Protein AF-A0A832HH37-F1 (afdb_monomer)

Radius of gyration: 13.81 Å; Cα contacts (8 Å, |Δi|>4): 148; chains: 1; bounding box: 28×26×47 Å

Foldseek 3Di:
DVVVLQVLQQVLLQLLQVVCCVQPVGGDDPCSQQQLLVQLVCCCVVVQWQHHHRGTRHPVSSVVSVVSCVVNVFGWDQDPVNPGTDGHHCPPPDPVSVVNSVVRRVVVVVVVD

Nearest PDB structures (foldseek):
  4qe9-assembly1_A  TM=4.383E-01  e=6.364E+00  Methanothermobacter thermautotrophicus str. Delta H
  2m4e-assembly1_A  TM=3.301E-01  e=8.736E+00  Vibrio vulnificus CMCP6

Mean predicted aligned error: 3.68 Å

Structure (mmCIF, N/CA/C/O backbone):
data_AF-A0A832HH37-F1
#
_entry.id   AF-A0A832HH37-F1
#
loop_
_atom_site.group_PDB
_atom_site.id
_atom_site.type_symbol
_atom_site.label_atom_id
_atom_site.label_alt_id
_atom_site.label_comp_id
_atom_site.label_asym_id
_atom_site.label_entity_id
_atom_site.label_seq_id
_atom_site.pdbx_PDB_ins_code
_atom_site.Cartn_x
_atom_site.Cartn_y
_atom_site.Cartn_z
_atom_site.occupancy
_atom_site.B_iso_or_equiv
_atom_site.auth_seq_id
_atom_site.auth_comp_id
_atom_site.auth_asym_id
_atom_site.auth_atom_id
_atom_site.pdbx_PDB_model_num
ATOM 1 N N . MET A 1 1 ? -2.047 -5.991 -25.587 1.00 61.94 1 MET A N 1
ATOM 2 C CA . MET A 1 1 ? -1.826 -6.874 -24.420 1.00 61.94 1 MET A CA 1
ATOM 3 C C . MET A 1 1 ? -0.667 -6.397 -23.553 1.00 61.94 1 MET A C 1
ATOM 5 O O . MET A 1 1 ? -0.890 -6.215 -22.367 1.00 61.94 1 MET A O 1
ATOM 9 N N . GLU A 1 2 ? 0.535 -6.156 -24.090 1.00 69.88 2 GLU A N 1
ATOM 10 C CA . GLU A 1 2 ? 1.650 -5.585 -23.300 1.00 69.88 2 GLU A CA 1
ATOM 11 C C . GLU A 1 2 ? 1.387 -4.122 -22.893 1.00 69.88 2 GLU A C 1
ATOM 13 O O . GLU A 1 2 ? 1.543 -3.755 -21.732 1.00 69.88 2 GLU A O 1
ATOM 18 N N . ASP A 1 3 ? 0.828 -3.337 -23.815 1.00 84.62 3 ASP A N 1
ATOM 19 C CA . ASP A 1 3 ? 0.460 -1.933 -23.589 1.00 84.62 3 ASP A CA 1
ATOM 20 C C . ASP A 1 3 ? -0.635 -1.749 -22.512 1.00 84.62 3 ASP A C 1
ATOM 22 O O . ASP A 1 3 ? -0.610 -0.797 -21.734 1.00 84.62 3 ASP A O 1
ATOM 26 N N . ASP 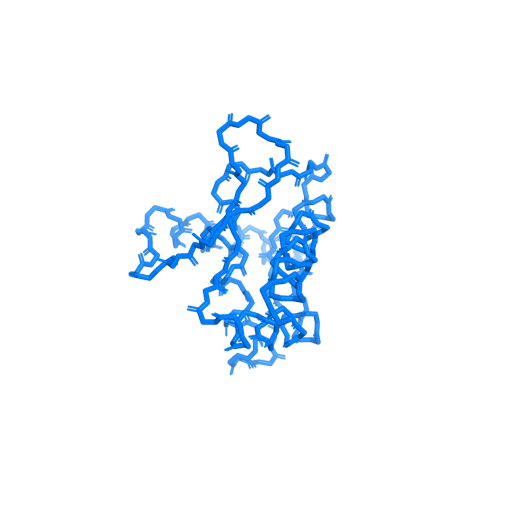A 1 4 ? -1.572 -2.697 -22.398 1.00 92.19 4 ASP A N 1
ATOM 27 C CA . ASP A 1 4 ? -2.653 -2.641 -21.402 1.00 92.19 4 ASP A CA 1
ATOM 28 C C . ASP A 1 4 ? -2.139 -2.939 -19.987 1.00 92.19 4 ASP A C 1
ATOM 30 O O . ASP A 1 4 ? -2.545 -2.290 -19.023 1.00 92.19 4 ASP A O 1
ATOM 34 N N . ARG A 1 5 ? -1.208 -3.898 -19.859 1.00 94.38 5 ARG A N 1
ATOM 35 C CA . ARG A 1 5 ? -0.541 -4.198 -18.582 1.00 94.38 5 ARG A CA 1
ATOM 36 C C . ARG A 1 5 ? 0.314 -3.025 -18.123 1.00 94.38 5 ARG A C 1
ATOM 38 O O . ARG A 1 5 ? 0.280 -2.686 -16.945 1.00 94.38 5 ARG A O 1
ATOM 45 N N . TRP A 1 6 ? 1.031 -2.392 -19.050 1.00 94.12 6 TRP A N 1
ATOM 46 C CA . TRP A 1 6 ? 1.820 -1.201 -18.755 1.00 94.12 6 TRP A CA 1
ATOM 47 C C . T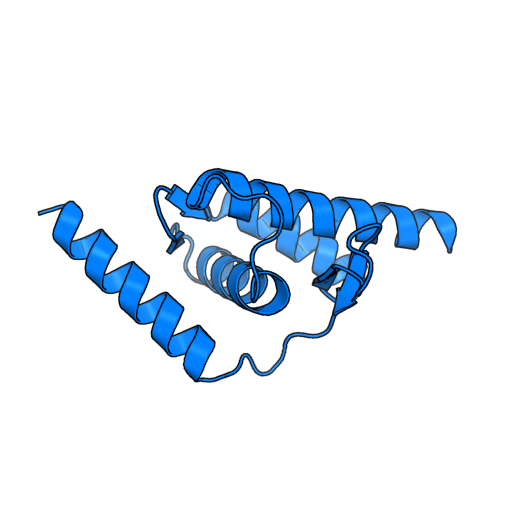RP A 1 6 ? 0.949 -0.047 -18.254 1.00 94.12 6 TRP A C 1
ATOM 49 O O . TRP A 1 6 ? 1.223 0.520 -17.201 1.00 94.12 6 TRP A O 1
ATOM 59 N N . LYS A 1 7 ? -0.158 0.254 -18.944 1.00 95.88 7 LYS A N 1
ATOM 60 C CA . LYS A 1 7 ? -1.116 1.283 -18.506 1.00 95.88 7 LYS A CA 1
ATOM 61 C C . LYS A 1 7 ? -1.706 0.982 -17.130 1.00 95.88 7 LYS A C 1
ATOM 63 O O . LYS A 1 7 ? -1.819 1.892 -16.315 1.00 95.88 7 LYS A O 1
ATOM 68 N N . LEU A 1 8 ? -2.047 -0.278 -16.853 1.00 96.19 8 LEU A N 1
ATOM 69 C CA . LEU A 1 8 ? -2.555 -0.681 -15.541 1.00 96.19 8 LEU A CA 1
ATOM 70 C C . LEU A 1 8 ? -1.496 -0.534 -14.439 1.00 96.19 8 LEU A C 1
ATOM 72 O O . LEU A 1 8 ? -1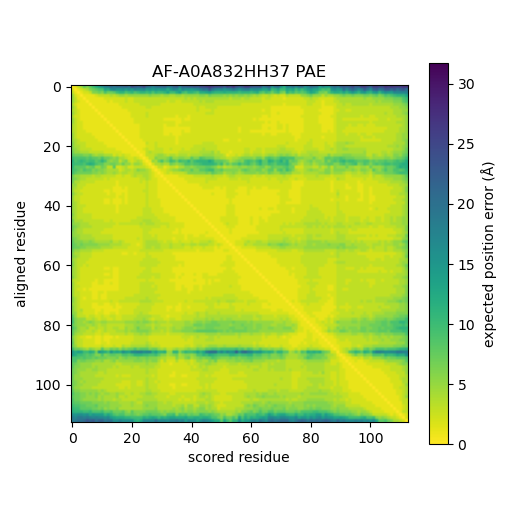.842 -0.148 -13.327 1.00 96.19 8 LEU A O 1
ATOM 76 N N . LEU A 1 9 ? -0.219 -0.796 -14.734 1.00 96.94 9 LEU A N 1
ATOM 77 C CA . LEU A 1 9 ? 0.879 -0.534 -13.800 1.00 96.94 9 LEU A CA 1
ATOM 78 C C . LEU A 1 9 ? 1.020 0.964 -13.510 1.00 96.94 9 LEU A C 1
ATOM 80 O O . LEU A 1 9 ? 1.096 1.346 -12.344 1.00 96.94 9 LEU A O 1
ATOM 84 N N . GLN A 1 10 ? 0.992 1.810 -14.544 1.00 96.75 10 GLN A N 1
ATOM 85 C CA . GLN A 1 10 ? 1.055 3.261 -14.351 1.00 96.75 10 GLN A CA 1
ATOM 86 C C . GLN A 1 10 ? -0.132 3.773 -13.524 1.00 96.75 10 GLN A C 1
ATOM 88 O O . GLN A 1 10 ? 0.035 4.615 -12.645 1.00 96.75 10 GLN A O 1
ATOM 93 N N . GLU A 1 11 ? -1.326 3.224 -13.755 1.00 96.94 11 GLU A N 1
ATOM 94 C CA . GLU A 1 11 ? -2.519 3.549 -12.976 1.00 96.94 11 GLU A CA 1
ATOM 95 C C . GLU A 1 11 ? -2.418 3.064 -11.522 1.00 96.94 11 GLU A C 1
ATOM 97 O O . GLU A 1 11 ? -2.781 3.801 -10.606 1.00 96.94 11 GLU A O 1
ATOM 102 N N . LEU A 1 12 ? -1.886 1.861 -11.283 1.00 96.88 12 LEU A N 1
ATOM 103 C CA . LEU A 1 12 ? -1.637 1.361 -9.931 1.00 96.88 12 LEU A CA 1
ATOM 104 C C . LEU A 1 12 ? -0.666 2.270 -9.170 1.00 96.88 12 LEU A C 1
ATOM 106 O O . LEU A 1 12 ? -0.964 2.664 -8.042 1.00 96.88 12 LEU A O 1
ATOM 110 N N . GLY A 1 13 ? 0.450 2.647 -9.795 1.00 95.94 13 GLY A N 1
ATOM 111 C CA . GLY A 1 13 ? 1.416 3.569 -9.203 1.00 95.94 13 GLY A CA 1
ATOM 112 C C . GLY A 1 13 ? 0.815 4.945 -8.923 1.00 95.94 13 GLY A C 1
ATOM 113 O O . GLY A 1 13 ? 0.964 5.473 -7.823 1.00 95.94 13 GLY A O 1
ATOM 114 N N . ARG A 1 14 ? 0.021 5.489 -9.855 1.00 96.06 14 ARG A N 1
ATOM 115 C CA . ARG A 1 14 ? -0.725 6.739 -9.643 1.00 96.06 14 ARG A CA 1
ATOM 116 C C . ARG A 1 14 ? -1.676 6.644 -8.450 1.00 96.06 14 ARG A C 1
ATOM 118 O O . ARG A 1 14 ? -1.704 7.548 -7.626 1.00 96.06 14 ARG A O 1
ATOM 125 N N . MET A 1 15 ? -2.419 5.546 -8.315 1.00 96.00 15 MET A N 1
ATOM 126 C CA . MET A 1 15 ? -3.306 5.336 -7.168 1.00 96.00 15 MET A CA 1
ATOM 127 C C . MET A 1 15 ? -2.553 5.251 -5.834 1.00 96.00 15 MET A C 1
ATOM 129 O O . MET A 1 15 ? -3.085 5.685 -4.813 1.00 96.00 15 MET A O 1
ATOM 133 N N . MET A 1 16 ? -1.345 4.683 -5.823 1.00 95.69 16 MET A N 1
ATOM 134 C CA . MET A 1 16 ? -0.483 4.646 -4.638 1.00 95.69 16 MET A CA 1
ATOM 135 C C . MET A 1 16 ? 0.047 6.048 -4.294 1.00 95.69 16 MET A C 1
ATOM 137 O O . MET A 1 16 ? -0.044 6.454 -3.135 1.00 95.69 16 MET A O 1
ATOM 141 N N . SER A 1 17 ? 0.481 6.820 -5.297 1.00 95.31 17 SER A N 1
ATOM 142 C CA . SER A 1 17 ? 0.825 8.245 -5.151 1.00 95.31 17 SER A CA 1
ATOM 143 C C . SER A 1 17 ? -0.333 9.072 -4.597 1.00 95.31 17 SER A C 1
ATOM 145 O O . SER A 1 17 ? -0.137 9.846 -3.669 1.00 95.31 17 SER A O 1
ATOM 147 N N . ASP A 1 18 ? -1.557 8.878 -5.098 1.00 94.88 18 ASP A N 1
ATOM 148 C CA . ASP A 1 18 ? -2.743 9.596 -4.609 1.00 94.88 18 ASP A CA 1
ATOM 149 C C . ASP A 1 18 ? -2.966 9.355 -3.098 1.00 94.88 18 ASP A C 1
ATOM 151 O O . ASP A 1 18 ? -3.405 10.253 -2.378 1.00 94.88 18 ASP A O 1
ATOM 155 N N . ILE A 1 19 ? -2.660 8.151 -2.593 1.00 94.00 19 ILE A N 1
ATOM 156 C CA . ILE A 1 19 ? -2.746 7.839 -1.157 1.00 94.00 19 ILE A CA 1
ATOM 157 C C . ILE A 1 19 ? -1.646 8.560 -0.376 1.00 94.00 19 ILE A C 1
ATOM 159 O O . ILE A 1 19 ? -1.940 9.133 0.675 1.00 94.00 19 ILE A O 1
ATOM 163 N N . SER A 1 20 ? -0.406 8.531 -0.868 1.00 93.44 20 SER A N 1
ATOM 164 C CA . SER A 1 20 ? 0.714 9.252 -0.254 1.00 93.44 20 SER A CA 1
ATOM 165 C C . SER A 1 20 ? 0.421 10.755 -0.175 1.00 93.44 20 SER A C 1
ATOM 167 O O . SER A 1 20 ? 0.491 11.338 0.910 1.00 93.44 20 SER A O 1
ATOM 169 N N . GLU A 1 21 ? -0.064 11.356 -1.264 1.00 93.62 21 GLU A N 1
ATOM 170 C CA . GLU A 1 21 ? -0.452 12.769 -1.318 1.00 93.62 21 GLU A CA 1
ATOM 171 C C . GLU A 1 21 ? -1.593 13.070 -0.337 1.00 93.62 21 GLU A C 1
ATOM 173 O O . GLU A 1 21 ? -1.526 14.027 0.429 1.00 93.62 21 GLU A O 1
ATOM 178 N N . ALA A 1 22 ? -2.618 12.220 -0.265 1.00 91.88 22 ALA A N 1
ATOM 179 C CA . ALA A 1 22 ? -3.721 12.418 0.675 1.00 91.88 22 ALA A CA 1
ATOM 180 C C . ALA A 1 22 ? -3.305 12.286 2.154 1.00 91.88 22 ALA A C 1
ATOM 182 O O . ALA A 1 22 ? -3.950 12.871 3.027 1.00 91.88 22 ALA A O 1
ATOM 183 N N . CYS A 1 23 ? -2.276 11.490 2.457 1.00 89.88 23 CYS A N 1
ATOM 184 C CA . CYS A 1 23 ? -1.837 11.227 3.828 1.00 89.88 23 CYS A CA 1
ATOM 185 C C . CYS A 1 23 ? -0.749 12.200 4.306 1.00 89.88 23 CYS A C 1
ATOM 187 O O . CYS A 1 23 ? -0.767 12.582 5.478 1.00 89.88 23 CYS A O 1
ATOM 189 N N . TYR A 1 24 ? 0.168 12.615 3.431 1.00 87.12 24 TYR A N 1
ATOM 190 C CA . TYR A 1 24 ? 1.343 13.426 3.781 1.00 87.12 24 TYR A CA 1
ATOM 191 C C . TYR A 1 24 ? 1.501 14.704 2.944 1.00 87.12 24 TYR A C 1
ATOM 193 O O . TYR A 1 24 ? 2.457 15.443 3.172 1.00 87.12 24 TYR A O 1
ATOM 201 N N . CYS A 1 25 ? 0.576 15.001 2.023 1.00 86.62 25 CYS A N 1
ATOM 202 C CA . CYS A 1 25 ? 0.687 16.111 1.065 1.00 86.62 25 CYS A CA 1
ATOM 203 C C . CYS A 1 25 ? 2.009 16.068 0.279 1.00 86.62 25 CYS A C 1
ATOM 205 O O . CYS A 1 25 ? 2.673 17.089 0.085 1.00 86.62 25 CYS A O 1
ATOM 207 N N . ALA A 1 26 ? 2.435 14.855 -0.071 1.00 76.88 26 ALA A N 1
ATOM 208 C CA . ALA A 1 26 ? 3.636 14.579 -0.838 1.00 76.88 26 ALA A CA 1
ATOM 209 C C . ALA A 1 26 ? 3.330 13.484 -1.859 1.00 76.88 26 ALA A C 1
ATOM 211 O O . ALA A 1 26 ? 2.741 12.475 -1.477 1.00 76.88 26 ALA A O 1
ATOM 212 N N . GLY A 1 27 ? 3.769 13.673 -3.110 1.00 83.69 27 GLY A N 1
ATOM 213 C CA . GLY A 1 27 ? 3.480 12.783 -4.239 1.00 83.69 27 GLY A CA 1
ATOM 214 C C . GLY A 1 27 ? 3.914 11.337 -3.995 1.00 83.69 27 GLY A C 1
ATOM 215 O O . GLY A 1 27 ? 3.215 10.585 -3.329 1.00 83.69 27 GLY A O 1
ATOM 216 N N . TRP A 1 28 ? 5.064 10.918 -4.524 1.00 89.19 28 TRP A N 1
ATOM 217 C CA . TRP A 1 28 ? 5.651 9.631 -4.140 1.00 89.19 28 TRP A CA 1
ATOM 218 C C . TRP A 1 28 ? 6.634 9.834 -2.992 1.00 89.19 28 TRP A C 1
ATOM 220 O O . TRP A 1 28 ? 7.688 10.450 -3.167 1.00 89.19 28 TRP A O 1
ATOM 230 N N . MET A 1 29 ? 6.289 9.337 -1.807 1.00 85.25 29 MET A N 1
ATOM 231 C CA . MET A 1 29 ? 7.211 9.313 -0.674 1.00 85.25 29 MET A CA 1
ATOM 232 C C . MET A 1 29 ? 8.055 8.035 -0.717 1.00 85.25 29 MET A C 1
ATOM 234 O O . MET A 1 29 ? 7.568 6.986 -1.137 1.00 85.25 29 MET A O 1
ATOM 238 N N . GLY A 1 30 ? 9.301 8.093 -0.246 1.00 85.25 30 GLY A N 1
ATOM 239 C CA . GLY A 1 30 ? 10.092 6.876 -0.048 1.00 85.25 30 GLY A CA 1
ATOM 240 C C . GLY A 1 30 ? 9.348 5.865 0.831 1.00 85.25 30 GLY A C 1
ATOM 241 O O . GLY A 1 30 ? 8.623 6.253 1.751 1.00 85.25 30 GLY A O 1
ATOM 242 N N . ASN A 1 31 ? 9.537 4.579 0.539 1.00 91.81 31 ASN A N 1
ATOM 243 C CA . ASN A 1 31 ? 8.849 3.445 1.149 1.00 91.81 31 ASN A CA 1
ATOM 244 C C . ASN A 1 31 ? 7.355 3.303 0.801 1.00 91.81 31 ASN A C 1
ATOM 246 O O . ASN A 1 31 ? 6.703 2.403 1.339 1.00 91.81 31 ASN A O 1
ATOM 250 N N . THR A 1 32 ? 6.782 4.130 -0.082 1.00 92.75 32 THR A N 1
ATOM 251 C CA . THR A 1 32 ? 5.385 3.977 -0.546 1.00 92.75 32 THR A CA 1
ATOM 252 C C . THR A 1 32 ? 5.150 2.597 -1.165 1.00 92.75 32 THR A C 1
ATOM 254 O O . THR A 1 32 ? 4.111 1.976 -0.917 1.00 92.75 32 THR A O 1
ATOM 257 N N . GLU A 1 33 ? 6.148 2.088 -1.886 1.00 94.19 33 GLU A N 1
ATOM 258 C CA . GLU A 1 33 ? 6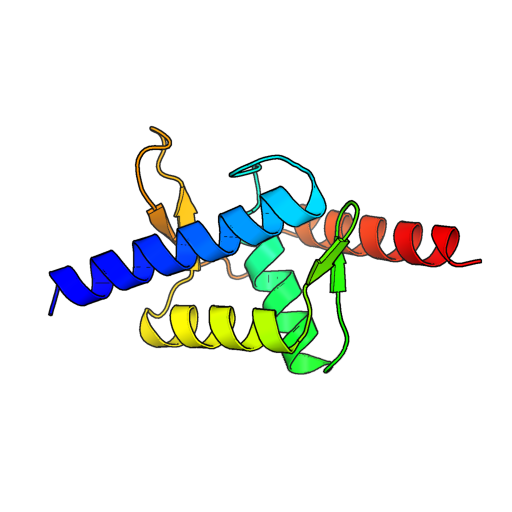.219 0.758 -2.485 1.00 94.19 33 GLU A CA 1
ATOM 259 C C . GLU A 1 33 ? 6.068 -0.378 -1.463 1.00 94.19 33 GLU A C 1
ATOM 261 O O . GLU A 1 33 ? 5.609 -1.462 -1.814 1.00 94.19 33 GLU A O 1
ATOM 266 N N . TYR A 1 34 ? 6.363 -0.131 -0.182 1.00 95.31 34 TYR A N 1
ATOM 267 C CA . TYR A 1 34 ? 6.159 -1.085 0.914 1.00 95.31 34 TYR A CA 1
ATOM 268 C C . TYR A 1 34 ? 4.923 -0.761 1.760 1.00 95.31 34 TYR A C 1
ATOM 270 O O . TYR A 1 34 ? 4.131 -1.649 2.093 1.00 95.31 34 TYR A O 1
ATOM 278 N N . ILE A 1 35 ? 4.749 0.513 2.120 1.00 95.00 35 ILE A N 1
ATOM 279 C CA . ILE A 1 35 ? 3.749 0.961 3.092 1.00 95.00 35 ILE A CA 1
ATOM 280 C C . ILE A 1 35 ? 2.335 0.797 2.539 1.00 95.00 35 ILE A C 1
ATOM 282 O O . ILE A 1 35 ? 1.474 0.206 3.198 1.00 95.00 35 ILE A O 1
ATOM 286 N N . VAL A 1 36 ? 2.075 1.293 1.326 1.00 95.25 36 VAL A N 1
ATOM 287 C CA . VAL A 1 36 ? 0.723 1.270 0.754 1.00 95.25 36 VAL A CA 1
ATOM 288 C C . VAL A 1 36 ? 0.225 -0.164 0.533 1.00 95.25 36 VAL A C 1
ATOM 290 O O . VAL A 1 36 ? -0.909 -0.445 0.942 1.00 95.25 36 VAL A O 1
ATOM 293 N N . PRO A 1 37 ? 1.024 -1.101 -0.017 1.00 95.81 37 PRO A N 1
ATOM 294 C CA . PRO A 1 37 ? 0.624 -2.504 -0.125 1.00 95.81 37 PRO A CA 1
ATOM 295 C C . PRO A 1 37 ? 0.233 -3.142 1.209 1.00 95.81 37 PRO A C 1
ATOM 297 O O . PRO A 1 37 ? -0.792 -3.830 1.293 1.00 95.81 37 PRO A O 1
ATOM 300 N N . GLU A 1 38 ? 1.009 -2.895 2.265 1.00 96.31 38 GLU A N 1
ATOM 301 C CA . GLU A 1 38 ? 0.746 -3.451 3.592 1.00 96.31 38 GLU A CA 1
ATOM 302 C C . GLU A 1 38 ? -0.530 -2.864 4.209 1.00 96.31 38 GLU A C 1
ATOM 304 O O . GLU A 1 38 ? -1.400 -3.605 4.682 1.00 96.31 38 GLU A O 1
ATOM 309 N N . LEU A 1 39 ? -0.700 -1.539 4.149 1.00 96.19 39 LEU A N 1
ATOM 310 C CA . LEU A 1 39 ? -1.904 -0.863 4.636 1.00 96.19 39 LEU A CA 1
ATOM 311 C C . LEU A 1 39 ? -3.156 -1.338 3.895 1.00 96.19 39 LEU A C 1
ATOM 313 O O . LEU A 1 39 ? -4.169 -1.639 4.532 1.00 96.19 39 LEU A O 1
ATOM 317 N N . CYS A 1 40 ? -3.090 -1.464 2.566 1.00 96.56 40 CYS A N 1
ATOM 318 C CA . CYS A 1 40 ? -4.207 -1.965 1.770 1.00 96.56 40 CYS A CA 1
ATOM 319 C C . CYS A 1 40 ? -4.551 -3.408 2.151 1.00 96.56 40 CYS A C 1
ATOM 321 O O . CYS A 1 40 ? -5.712 -3.731 2.414 1.00 96.56 40 CYS A O 1
ATOM 323 N N . THR A 1 41 ? -3.534 -4.263 2.279 1.00 95.31 41 THR A N 1
ATOM 324 C CA . THR A 1 41 ? -3.706 -5.663 2.678 1.00 95.31 41 THR A CA 1
ATOM 325 C C . THR A 1 41 ? -4.397 -5.774 4.040 1.00 95.31 41 THR A C 1
ATOM 327 O O . THR A 1 41 ? -5.335 -6.560 4.202 1.00 95.31 41 THR A O 1
ATOM 330 N N . ARG A 1 42 ? -3.992 -4.964 5.024 1.00 96.19 42 ARG A N 1
ATOM 331 C CA . ARG A 1 42 ? -4.630 -4.914 6.350 1.00 96.19 42 ARG A CA 1
ATOM 332 C C . ARG A 1 42 ? -6.059 -4.390 6.291 1.00 96.19 42 ARG A C 1
ATOM 334 O O . ARG A 1 42 ? -6.936 -4.966 6.940 1.00 96.19 42 ARG A O 1
ATOM 341 N N . ALA A 1 43 ? -6.304 -3.323 5.532 1.00 97.50 43 ALA A N 1
ATOM 342 C CA . ALA A 1 43 ? -7.625 -2.714 5.405 1.00 97.50 43 ALA A CA 1
ATOM 343 C C . ALA A 1 43 ? -8.642 -3.695 4.808 1.00 97.50 43 ALA A C 1
ATOM 345 O O . ALA A 1 43 ? -9.732 -3.857 5.355 1.00 97.50 43 ALA A O 1
ATOM 346 N N . VAL A 1 44 ? -8.256 -4.410 3.745 1.00 97.62 44 VAL A N 1
ATOM 347 C CA . VAL A 1 44 ? -9.091 -5.441 3.112 1.00 97.62 44 VAL A CA 1
ATOM 348 C C . VAL A 1 44 ? -9.334 -6.608 4.066 1.00 97.62 44 VAL A C 1
ATOM 350 O O . VAL A 1 44 ? -10.479 -7.012 4.254 1.00 97.62 44 VAL A O 1
ATOM 353 N N . LYS A 1 45 ? -8.284 -7.134 4.713 1.00 97.12 45 LYS A N 1
ATOM 354 C CA . LYS A 1 45 ? -8.410 -8.290 5.621 1.00 97.12 45 LYS A CA 1
ATOM 355 C C . LYS A 1 45 ? -9.273 -8.001 6.849 1.00 97.12 45 LYS A C 1
ATOM 357 O O . LYS A 1 45 ? -10.011 -8.873 7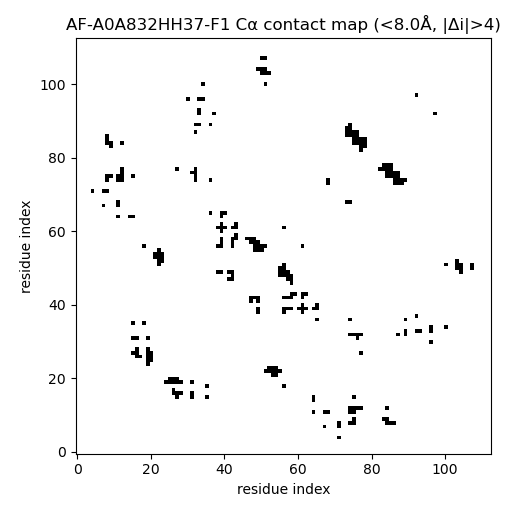.293 1.00 97.12 45 LYS A O 1
ATOM 362 N N . SER A 1 46 ? -9.141 -6.811 7.429 1.00 97.00 46 SER A N 1
ATOM 363 C CA . SER A 1 46 ? -9.838 -6.444 8.668 1.00 97.00 46 SER A CA 1
ATOM 364 C C . SER A 1 46 ? -11.196 -5.781 8.439 1.00 97.00 46 SER A C 1
ATOM 366 O O . SER A 1 46 ? -11.997 -5.722 9.368 1.00 97.00 46 SER A O 1
ATOM 368 N N . GLY A 1 47 ? -11.450 -5.243 7.243 1.00 97.44 47 GLY A N 1
ATOM 369 C CA . GLY A 1 47 ? -12.606 -4.386 6.977 1.00 97.44 47 GLY A CA 1
ATOM 370 C C . GLY A 1 47 ? -12.544 -3.028 7.688 1.00 97.44 47 GLY A C 1
ATOM 371 O O . GLY A 1 47 ? -13.551 -2.328 7.754 1.00 97.44 47 GLY A O 1
ATOM 372 N N . VAL A 1 48 ? -11.384 -2.640 8.234 1.00 96.69 48 VAL A N 1
ATOM 373 C CA . VAL A 1 48 ? -11.198 -1.407 9.013 1.00 96.69 48 VAL A CA 1
ATOM 374 C C . VAL A 1 48 ? -10.195 -0.491 8.320 1.00 96.69 48 VAL A C 1
ATOM 376 O O . VAL A 1 48 ? -9.158 -0.945 7.839 1.00 96.69 48 VAL A O 1
ATOM 379 N N . ALA A 1 49 ? -10.485 0.811 8.296 1.00 96.38 49 ALA A N 1
ATOM 380 C CA . ALA A 1 49 ? -9.569 1.805 7.745 1.00 96.38 49 ALA A CA 1
ATOM 381 C C . ALA A 1 49 ? -8.241 1.842 8.521 1.00 96.38 49 ALA A C 1
ATOM 383 O O . ALA A 1 49 ? -8.231 1.786 9.754 1.00 96.38 49 ALA A O 1
ATOM 384 N N . GLN A 1 50 ? -7.128 1.935 7.795 1.00 96.44 50 GLN A N 1
ATOM 385 C CA . GLN A 1 50 ? -5.790 1.964 8.378 1.00 96.44 50 GLN A CA 1
ATOM 386 C C . GLN A 1 50 ? -5.267 3.404 8.401 1.00 96.44 50 GLN A C 1
ATOM 388 O O . GLN A 1 50 ? -5.159 4.013 7.337 1.00 96.44 50 GLN A O 1
ATOM 393 N N . PRO A 1 51 ? -4.978 3.974 9.581 1.00 95.06 51 PRO A N 1
ATOM 394 C CA . PRO A 1 51 ? -4.453 5.331 9.677 1.00 95.06 51 PRO A CA 1
ATOM 395 C C . PRO A 1 51 ? -3.025 5.407 9.128 1.00 95.06 51 PRO A C 1
ATOM 397 O O . PRO A 1 51 ? -2.229 4.498 9.365 1.00 95.06 51 PRO A O 1
ATOM 400 N N . TRP A 1 52 ? -2.709 6.506 8.446 1.00 93.25 52 TRP A N 1
ATOM 401 C CA . TRP A 1 52 ? -1.362 6.822 7.972 1.00 93.25 52 TRP A CA 1
ATOM 402 C C . TRP A 1 52 ? -1.240 8.339 7.767 1.00 93.25 52 TRP A C 1
ATOM 404 O O . TRP A 1 52 ? -2.086 8.948 7.107 1.00 93.25 52 TRP A O 1
ATOM 414 N N . GLY A 1 53 ? -0.237 8.971 8.379 1.00 90.75 53 GLY A N 1
ATOM 415 C CA . GLY A 1 53 ? -0.053 10.421 8.323 1.00 90.75 53 GLY A CA 1
ATOM 416 C C . GLY A 1 53 ? -1.241 11.209 8.881 1.00 90.75 53 GLY A C 1
ATOM 417 O O . GLY A 1 53 ? -1.610 11.087 10.054 1.00 90.75 53 GLY A O 1
ATOM 418 N N . GLN A 1 54 ? -1.820 12.066 8.041 1.00 90.62 54 GLN A N 1
ATOM 419 C CA . GLN A 1 54 ? -2.974 12.917 8.358 1.00 90.62 54 GLN A CA 1
ATOM 420 C C . GLN A 1 54 ? -4.316 12.319 7.914 1.00 90.62 54 GLN A C 1
ATOM 422 O O . GLN A 1 54 ? -5.365 12.912 8.168 1.00 90.62 54 GLN A O 1
ATOM 427 N N . SER A 1 55 ? -4.307 11.155 7.260 1.00 93.25 55 SER A N 1
ATOM 428 C CA . SER A 1 55 ? -5.504 10.524 6.705 1.00 93.25 55 SER A CA 1
ATOM 429 C C . SER A 1 55 ? -5.530 9.021 7.013 1.00 93.25 55 SER A C 1
ATOM 431 O O . SER A 1 55 ? -4.941 8.545 7.989 1.00 93.25 55 SER A O 1
ATOM 433 N N . GLN A 1 56 ? -6.309 8.263 6.247 1.00 95.06 56 GLN A N 1
ATOM 434 C CA . GLN A 1 56 ? -6.434 6.819 6.391 1.00 95.06 56 GLN A CA 1
ATOM 435 C C . GLN A 1 56 ? -6.725 6.141 5.053 1.00 95.06 56 GLN A C 1
ATOM 437 O O . GLN A 1 56 ? -7.492 6.641 4.229 1.00 95.06 56 GLN A O 1
ATOM 442 N N . VAL A 1 57 ? -6.183 4.939 4.888 1.00 96.44 57 VAL A N 1
ATOM 443 C CA . VAL A 1 57 ? -6.504 4.040 3.781 1.00 96.44 57 VAL A CA 1
ATOM 444 C C . VAL A 1 57 ? -7.801 3.308 4.112 1.00 96.44 57 VAL A C 1
ATOM 446 O O . VAL A 1 57 ? -7.864 2.520 5.059 1.00 96.44 57 VAL A O 1
ATOM 449 N N . THR A 1 58 ? -8.863 3.574 3.353 1.00 96.94 58 THR A N 1
ATOM 450 C CA . THR A 1 58 ? -10.171 2.939 3.572 1.00 96.94 58 THR A CA 1
ATOM 451 C C . THR A 1 58 ? -10.235 1.539 2.950 1.00 96.94 58 THR A C 1
ATOM 453 O O . THR A 1 58 ? -9.561 1.289 1.950 1.00 96.94 58 THR A O 1
ATOM 456 N N . PRO A 1 59 ? -11.080 0.624 3.469 1.00 97.94 59 PRO A N 1
ATOM 457 C CA . PRO A 1 59 ? -11.231 -0.714 2.892 1.00 97.94 59 PRO A CA 1
ATOM 458 C C . PRO A 1 59 ? -11.683 -0.709 1.427 1.00 97.94 59 PRO A C 1
ATOM 460 O O . PRO A 1 59 ? -11.225 -1.539 0.650 1.00 97.94 59 PRO A O 1
ATOM 463 N N . ALA A 1 60 ? -12.547 0.236 1.038 1.00 96.56 60 ALA A N 1
ATOM 464 C CA . ALA A 1 60 ? -13.018 0.358 -0.341 1.00 96.56 60 ALA A CA 1
ATOM 465 C C . ALA A 1 60 ? -11.868 0.708 -1.297 1.00 96.56 60 ALA A C 1
ATOM 467 O O . ALA A 1 60 ? -11.631 -0.012 -2.262 1.00 96.56 60 ALA A O 1
ATOM 468 N N . LYS A 1 61 ? -11.090 1.751 -0.970 1.00 95.88 61 LYS A N 1
ATOM 469 C CA . LYS A 1 61 ? -9.926 2.151 -1.771 1.00 95.88 61 LYS A CA 1
ATOM 470 C C . LYS A 1 61 ? -8.865 1.051 -1.802 1.00 95.88 61 LYS A C 1
ATOM 472 O O . LYS A 1 61 ? -8.325 0.740 -2.856 1.00 95.88 61 LYS A O 1
ATOM 477 N N . ALA A 1 62 ? -8.607 0.422 -0.658 1.00 97.38 62 ALA A N 1
ATOM 478 C CA . ALA A 1 62 ? -7.677 -0.694 -0.566 1.00 97.38 62 ALA A CA 1
ATOM 479 C C . ALA A 1 62 ? -8.081 -1.877 -1.457 1.00 97.38 62 ALA A C 1
ATOM 481 O O . ALA A 1 62 ? -7.221 -2.476 -2.096 1.00 97.38 62 ALA A O 1
ATOM 482 N N . ALA A 1 63 ? -9.377 -2.199 -1.535 1.00 97.69 63 ALA A N 1
ATOM 483 C CA . ALA A 1 63 ? -9.870 -3.276 -2.386 1.00 97.69 63 ALA A CA 1
ATOM 484 C C . ALA A 1 63 ? -9.621 -2.996 -3.877 1.00 97.69 63 ALA A C 1
ATOM 486 O O . ALA A 1 63 ? -9.212 -3.907 -4.595 1.00 97.69 63 ALA A O 1
ATOM 487 N N . GLU A 1 64 ? -9.804 -1.751 -4.328 1.00 96.75 64 GLU A N 1
ATOM 488 C CA . GLU A 1 64 ? -9.499 -1.337 -5.706 1.00 96.75 64 GLU A CA 1
ATOM 489 C C . GLU A 1 64 ? -8.014 -1.540 -6.042 1.00 96.75 64 GLU A C 1
ATOM 491 O O . GLU A 1 64 ? -7.688 -2.186 -7.041 1.00 96.75 64 GLU A O 1
ATOM 496 N N . LEU A 1 65 ? -7.109 -1.054 -5.183 1.00 96.50 65 LEU A N 1
ATOM 497 C CA . LEU A 1 65 ? -5.665 -1.201 -5.397 1.00 96.50 65 LEU A CA 1
ATOM 498 C C . LEU A 1 65 ? -5.232 -2.670 -5.348 1.00 96.50 65 LEU A C 1
ATOM 500 O O . LEU A 1 65 ? -4.491 -3.120 -6.220 1.00 96.50 65 LEU A O 1
ATOM 504 N N . CYS A 1 66 ? -5.715 -3.437 -4.365 1.00 96.38 66 CYS A N 1
ATOM 505 C CA . CYS A 1 66 ? -5.419 -4.865 -4.267 1.00 96.38 66 CYS A CA 1
ATOM 506 C C . CYS A 1 66 ? -5.911 -5.636 -5.499 1.00 96.38 66 CYS A C 1
ATOM 508 O O . CYS A 1 66 ? -5.223 -6.551 -5.947 1.00 96.38 66 CYS A O 1
ATOM 510 N N . ALA A 1 67 ? -7.067 -5.279 -6.067 1.00 96.69 67 ALA A N 1
ATOM 511 C CA . ALA A 1 67 ? -7.568 -5.902 -7.289 1.00 96.69 67 ALA A CA 1
ATOM 512 C C . ALA A 1 67 ? -6.667 -5.592 -8.496 1.00 96.69 67 ALA A C 1
ATOM 514 O O . ALA A 1 67 ? -6.315 -6.506 -9.243 1.00 96.69 67 ALA A O 1
ATOM 515 N N . ALA A 1 68 ? -6.239 -4.337 -8.659 1.00 96.12 68 ALA A N 1
ATOM 516 C CA . ALA A 1 68 ? -5.305 -3.948 -9.716 1.00 96.12 68 ALA A CA 1
ATOM 517 C C . ALA A 1 68 ? -3.949 -4.668 -9.580 1.00 96.12 68 ALA A C 1
ATOM 519 O O . ALA A 1 68 ? -3.463 -5.260 -10.546 1.00 96.12 68 ALA A O 1
ATOM 520 N N . ALA A 1 69 ? -3.382 -4.705 -8.371 1.00 96.06 69 ALA A N 1
ATOM 521 C CA . ALA A 1 69 ? -2.141 -5.424 -8.087 1.00 96.06 69 ALA A CA 1
ATOM 522 C C . ALA A 1 69 ? -2.275 -6.937 -8.339 1.00 96.06 69 ALA A C 1
ATOM 524 O O . ALA A 1 69 ? -1.371 -7.559 -8.895 1.00 96.06 69 ALA A O 1
ATOM 525 N N . ALA A 1 70 ? -3.421 -7.540 -8.001 1.00 95.19 70 ALA A N 1
ATOM 526 C CA . ALA A 1 70 ? -3.682 -8.957 -8.255 1.00 95.19 70 ALA A CA 1
ATOM 527 C C . ALA A 1 70 ? -3.737 -9.296 -9.756 1.00 95.19 70 ALA A C 1
ATOM 529 O O . ALA A 1 70 ? -3.242 -10.347 -10.158 1.00 95.19 70 ALA A O 1
ATOM 530 N N . LEU A 1 71 ? -4.286 -8.409 -10.595 1.00 96.12 71 LEU A N 1
ATOM 531 C CA . LEU A 1 71 ? -4.290 -8.581 -12.057 1.00 96.12 71 LEU A CA 1
ATOM 532 C C . LEU A 1 71 ? -2.878 -8.504 -12.660 1.00 96.12 71 LEU A C 1
ATOM 534 O O . LEU A 1 71 ? -2.573 -9.165 -13.659 1.00 96.12 71 LEU A O 1
ATOM 538 N N . LEU A 1 72 ? -2.008 -7.694 -12.060 1.00 94.81 72 LEU A N 1
ATOM 539 C CA . LEU A 1 72 ? -0.620 -7.546 -12.485 1.00 94.81 72 LEU A CA 1
ATOM 540 C C . LEU A 1 72 ? 0.291 -8.648 -11.924 1.00 94.81 72 LEU A C 1
ATOM 542 O O . LEU A 1 72 ? 1.222 -9.061 -12.613 1.00 94.81 72 LEU A O 1
ATOM 546 N N . GLY A 1 73 ? -0.000 -9.168 -10.731 1.00 94.75 73 GLY A N 1
ATOM 547 C CA . GLY A 1 73 ? 0.870 -10.088 -9.991 1.00 94.75 73 GLY A CA 1
ATOM 548 C C . GLY A 1 73 ? 2.010 -9.382 -9.244 1.00 94.75 73 GLY A C 1
ATOM 549 O O . GLY A 1 73 ? 2.959 -10.030 -8.801 1.00 94.75 73 GLY A O 1
ATOM 550 N N . HIS A 1 74 ? 1.941 -8.057 -9.134 1.00 95.62 74 HIS A N 1
ATOM 551 C CA . HIS A 1 74 ? 2.917 -7.202 -8.470 1.00 95.62 74 HIS A CA 1
ATOM 552 C C . HIS A 1 74 ? 2.279 -5.844 -8.137 1.00 95.62 74 HIS A C 1
ATOM 554 O O . HIS A 1 74 ? 1.208 -5.496 -8.635 1.00 95.62 74 HIS A O 1
ATOM 560 N N . TRP A 1 75 ? 2.957 -5.090 -7.287 1.00 96.06 75 TRP A N 1
ATOM 561 C CA . TRP A 1 75 ? 2.704 -3.689 -6.979 1.00 96.06 75 TRP A CA 1
ATOM 562 C C . TRP A 1 75 ? 3.502 -2.777 -7.916 1.00 96.06 75 TRP A C 1
ATOM 564 O O . TRP A 1 75 ? 4.110 -3.254 -8.880 1.00 96.06 75 TRP A O 1
ATOM 574 N N . ALA A 1 76 ? 3.441 -1.475 -7.658 1.00 95.75 76 ALA A N 1
ATOM 575 C CA . ALA A 1 76 ? 4.213 -0.462 -8.354 1.00 95.75 76 ALA A CA 1
ATOM 576 C C . ALA A 1 76 ? 5.312 0.080 -7.432 1.00 95.75 76 ALA A C 1
ATOM 578 O O . ALA A 1 76 ? 5.070 0.261 -6.238 1.00 95.75 76 ALA A O 1
ATOM 579 N N . ASP A 1 77 ? 6.473 0.358 -8.005 1.00 96.00 77 ASP A N 1
ATOM 580 C CA . ASP A 1 77 ? 7.507 1.223 -7.438 1.00 96.00 77 ASP A CA 1
ATOM 581 C C . ASP A 1 77 ? 7.795 2.359 -8.423 1.00 96.00 77 ASP A C 1
ATOM 583 O O . ASP A 1 77 ? 7.479 2.234 -9.606 1.00 96.00 77 ASP A O 1
ATOM 587 N N . LEU A 1 78 ? 8.320 3.482 -7.951 1.00 95.19 78 LEU A N 1
ATOM 588 C CA . LEU A 1 78 ? 8.717 4.586 -8.814 1.00 95.19 78 LEU A CA 1
ATOM 589 C C . LEU A 1 78 ? 10.148 4.349 -9.313 1.00 95.19 78 LEU A C 1
ATOM 591 O O . LEU A 1 78 ? 11.032 4.044 -8.518 1.00 95.19 78 LEU A O 1
ATOM 595 N N . ASP A 1 79 ? 10.378 4.495 -10.619 1.00 92.94 79 ASP A N 1
ATOM 596 C CA . ASP A 1 79 ? 11.708 4.329 -11.208 1.00 92.94 79 ASP A CA 1
ATOM 597 C C . ASP A 1 79 ? 12.738 5.317 -10.626 1.00 92.94 79 ASP A C 1
ATOM 599 O O . ASP A 1 79 ? 12.407 6.363 -10.062 1.00 92.94 79 ASP A O 1
ATOM 603 N N . GLU A 1 80 ? 14.027 5.026 -10.826 1.00 88.31 80 GLU A N 1
ATOM 604 C CA . GLU A 1 80 ? 15.128 5.865 -10.319 1.00 88.31 80 GLU A CA 1
ATOM 605 C C . GLU A 1 80 ? 15.075 7.317 -10.830 1.00 88.31 80 GLU A C 1
ATOM 607 O O . GLU A 1 80 ? 15.640 8.224 -10.214 1.00 88.31 80 GLU A O 1
ATOM 612 N N . MET A 1 81 ? 14.401 7.546 -11.961 1.00 91.19 81 MET A N 1
ATOM 613 C CA . MET A 1 81 ? 14.255 8.861 -12.585 1.00 91.19 81 MET A CA 1
ATOM 614 C C . MET A 1 81 ? 12.966 9.592 -12.189 1.00 91.19 81 MET A C 1
ATOM 616 O O . MET A 1 81 ? 12.785 10.742 -12.594 1.00 91.19 81 MET A O 1
ATOM 620 N N . ALA A 1 82 ? 12.084 8.964 -11.408 1.00 89.38 82 ALA A N 1
ATOM 621 C CA . ALA A 1 82 ? 10.771 9.483 -11.038 1.00 89.38 82 ALA A CA 1
ATOM 622 C C . ALA A 1 82 ? 9.860 9.854 -12.229 1.00 89.38 82 ALA A C 1
ATOM 624 O O . ALA A 1 82 ? 9.043 10.773 -12.143 1.00 89.38 82 ALA A O 1
ATOM 625 N N . VAL A 1 83 ? 10.005 9.159 -13.357 1.00 89.69 83 VAL A N 1
ATOM 626 C CA . VAL A 1 83 ? 9.251 9.388 -14.596 1.00 89.69 83 VAL A CA 1
ATOM 627 C C . VAL A 1 83 ? 8.110 8.390 -14.755 1.00 89.69 83 VAL A C 1
ATOM 629 O O . VAL A 1 83 ? 7.069 8.741 -15.315 1.00 89.69 83 VAL A O 1
ATOM 632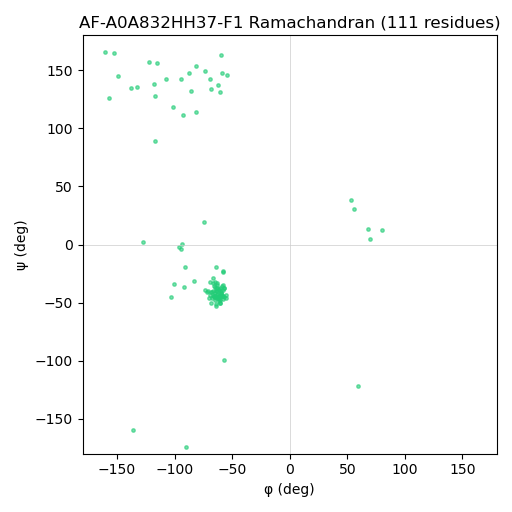 N N . HIS A 1 84 ? 8.288 7.152 -14.301 1.00 93.75 84 HIS A N 1
ATOM 633 C CA . HIS A 1 84 ? 7.304 6.096 -14.504 1.00 93.75 84 HIS A CA 1
ATOM 634 C C . HIS A 1 84 ? 7.366 5.035 -13.411 1.00 93.75 84 HIS A C 1
ATOM 636 O O . HIS A 1 84 ? 8.331 4.947 -12.662 1.00 93.75 84 HIS A O 1
ATOM 642 N N . TYR A 1 85 ? 6.318 4.218 -13.328 1.00 96.25 85 TYR A N 1
ATOM 643 C CA . TYR A 1 85 ? 6.268 3.133 -12.354 1.00 96.25 85 TYR A CA 1
ATOM 644 C C . TYR A 1 85 ? 6.746 1.801 -12.928 1.00 96.25 85 TYR A C 1
ATOM 646 O O . TYR A 1 85 ? 6.421 1.459 -14.068 1.00 96.25 85 TYR A O 1
ATOM 654 N N . GLU A 1 86 ? 7.442 1.026 -12.104 1.00 96.00 86 GLU A N 1
ATOM 655 C CA . GLU A 1 86 ? 7.973 -0.297 -12.410 1.00 96.00 86 GLU A CA 1
ATOM 656 C C . GLU A 1 86 ? 7.314 -1.393 -11.547 1.00 96.00 86 GLU A C 1
ATOM 658 O O . GLU A 1 86 ? 6.760 -1.113 -10.480 1.00 96.00 86 GLU A O 1
ATOM 663 N N . PRO A 1 87 ? 7.313 -2.663 -12.000 1.00 96.06 87 PRO A N 1
ATOM 664 C CA . PRO A 1 87 ? 6.815 -3.784 -11.210 1.00 96.06 87 PRO A CA 1
ATOM 665 C C . PRO A 1 87 ? 7.572 -3.979 -9.895 1.00 96.06 87 PRO A C 1
ATOM 667 O O . PRO A 1 87 ? 8.789 -4.134 -9.892 1.00 96.06 87 PRO A O 1
ATOM 670 N N . PHE A 1 88 ? 6.836 -4.115 -8.793 1.00 95.31 88 PHE A N 1
ATOM 671 C CA . PHE A 1 88 ? 7.419 -4.327 -7.472 1.00 95.31 88 PHE A CA 1
ATOM 672 C C . PHE A 1 88 ? 6.756 -5.460 -6.688 1.00 95.31 88 PHE A C 1
ATOM 674 O O . PHE A 1 88 ? 5.535 -5.560 -6.629 1.00 95.31 88 PHE A O 1
ATOM 681 N N . GLN A 1 89 ? 7.534 -6.335 -6.050 1.00 88.75 89 GLN A N 1
ATOM 682 C CA . GLN A 1 89 ? 7.003 -7.432 -5.230 1.00 88.75 89 GLN A CA 1
ATOM 683 C C . GLN A 1 89 ? 7.443 -7.263 -3.762 1.00 88.75 89 GLN A C 1
ATOM 685 O O . GLN A 1 89 ? 8.471 -7.808 -3.370 1.00 88.75 89 GLN A O 1
ATOM 690 N N . PRO A 1 90 ? 6.661 -6.546 -2.932 1.00 72.25 90 PRO A N 1
ATOM 691 C CA . PRO A 1 90 ? 7.057 -6.030 -1.617 1.00 72.25 90 PRO A CA 1
ATOM 692 C C . PRO A 1 90 ? 7.130 -7.089 -0.503 1.00 72.25 90 PRO A C 1
ATOM 694 O O . PRO A 1 90 ? 7.019 -6.735 0.668 1.00 72.25 90 PRO A O 1
ATOM 697 N N . PHE A 1 91 ? 7.229 -8.389 -0.810 1.00 81.56 91 PHE A N 1
ATOM 698 C CA . PHE A 1 91 ? 7.021 -9.438 0.194 1.00 81.56 91 PHE A CA 1
ATOM 699 C C . PHE A 1 91 ? 8.259 -10.311 0.453 1.00 81.56 91 PHE A C 1
ATOM 701 O O . PHE A 1 91 ? 8.773 -10.924 -0.485 1.00 81.56 91 PHE A O 1
ATOM 708 N N . PRO A 1 92 ? 8.674 -10.467 1.732 1.00 85.69 92 PRO A N 1
ATOM 709 C CA . PRO A 1 92 ? 8.092 -9.862 2.939 1.00 85.69 92 PRO A CA 1
ATOM 710 C C . PRO A 1 92 ? 8.408 -8.362 3.068 1.00 85.69 92 PRO A C 1
ATOM 712 O O . PRO A 1 92 ? 9.471 -7.908 2.655 1.00 85.69 92 PRO A O 1
ATOM 715 N N . VAL A 1 93 ? 7.495 -7.616 3.693 1.00 90.50 93 VAL A N 1
ATOM 716 C CA . VAL A 1 93 ? 7.707 -6.198 4.014 1.00 90.50 93 VAL A CA 1
ATOM 717 C C . VAL A 1 93 ? 8.791 -6.091 5.102 1.00 90.50 93 VAL A C 1
ATOM 719 O O . VAL A 1 93 ? 8.709 -6.843 6.082 1.00 90.50 93 VAL A O 1
ATOM 722 N N . PRO A 1 94 ? 9.788 -5.193 4.973 1.00 93.38 94 PRO A N 1
ATOM 723 C CA . PRO A 1 94 ? 10.840 -5.025 5.976 1.00 93.38 94 PRO A CA 1
ATOM 724 C C . PRO A 1 94 ? 10.294 -4.658 7.365 1.00 93.38 94 PRO A C 1
ATOM 726 O O . PRO A 1 94 ? 9.283 -3.963 7.490 1.00 93.38 94 PRO A O 1
ATOM 729 N N . ALA A 1 95 ? 10.967 -5.113 8.426 1.00 93.38 95 ALA A N 1
ATOM 730 C CA . ALA A 1 95 ? 10.491 -4.952 9.804 1.00 93.38 95 ALA A CA 1
ATOM 731 C C . ALA A 1 95 ? 10.399 -3.475 10.222 1.00 93.38 95 ALA A C 1
ATOM 733 O O . ALA A 1 95 ? 9.443 -3.073 10.878 1.00 93.38 95 ALA A O 1
ATOM 734 N N . GLU A 1 96 ? 11.347 -2.660 9.774 1.00 93.50 96 GLU A N 1
ATOM 735 C CA . GLU A 1 96 ? 11.387 -1.215 9.974 1.00 93.50 96 GLU A CA 1
ATOM 736 C C . GLU A 1 96 ? 10.133 -0.508 9.435 1.00 93.50 96 GLU A C 1
ATOM 738 O O . GLU A 1 96 ? 9.612 0.402 10.081 1.00 93.50 96 GLU A O 1
ATOM 743 N N . ILE A 1 97 ? 9.595 -0.977 8.305 1.00 93.69 97 ILE A N 1
ATOM 744 C CA . ILE A 1 97 ? 8.360 -0.447 7.718 1.00 93.69 97 ILE A CA 1
ATOM 745 C C . ILE A 1 97 ? 7.147 -0.866 8.549 1.00 93.69 97 ILE A C 1
ATOM 747 O O . ILE A 1 97 ? 6.245 -0.066 8.801 1.00 93.69 97 ILE A O 1
ATOM 751 N N . ILE A 1 98 ? 7.128 -2.112 9.025 1.00 94.56 98 ILE A N 1
ATOM 752 C CA . ILE A 1 98 ? 6.072 -2.588 9.924 1.00 94.56 98 ILE A CA 1
ATOM 753 C C . ILE A 1 98 ? 6.048 -1.766 11.218 1.00 94.56 98 ILE A C 1
ATOM 755 O O . ILE A 1 98 ? 4.977 -1.341 11.659 1.00 94.56 98 ILE A O 1
ATOM 759 N N . ASP A 1 99 ? 7.214 -1.499 11.803 1.00 93.56 99 ASP A N 1
ATOM 760 C CA . ASP A 1 99 ? 7.345 -0.706 13.024 1.00 93.56 99 ASP A CA 1
ATOM 761 C C . ASP A 1 99 ? 6.881 0.743 12.830 1.00 93.56 99 ASP A C 1
ATOM 763 O O . ASP A 1 99 ? 6.235 1.314 13.719 1.00 93.56 99 ASP A O 1
ATOM 767 N N . GLU A 1 100 ? 7.166 1.334 11.668 1.00 93.12 100 GLU A N 1
ATOM 768 C CA . GLU A 1 100 ? 6.659 2.647 11.275 1.00 93.12 100 GLU A CA 1
ATOM 769 C C . GLU A 1 100 ? 5.127 2.671 11.216 1.00 93.12 100 GLU A C 1
ATOM 771 O O . GLU A 1 100 ? 4.504 3.509 11.877 1.00 93.12 100 GLU A O 1
ATOM 776 N N . ILE A 1 101 ? 4.510 1.708 10.528 1.00 93.75 101 ILE A N 1
ATOM 777 C CA . ILE A 1 101 ? 3.047 1.594 10.439 1.00 93.75 101 ILE A CA 1
ATOM 778 C C . ILE A 1 101 ? 2.421 1.442 11.836 1.00 93.75 101 ILE A C 1
ATOM 780 O O . ILE A 1 101 ? 1.421 2.090 12.163 1.00 93.75 101 ILE A O 1
ATOM 784 N N . GLU A 1 102 ? 3.006 0.615 12.706 1.00 94.69 102 GLU A N 1
ATOM 785 C CA . GLU A 1 102 ? 2.505 0.430 14.074 1.00 94.69 102 GLU A CA 1
ATOM 786 C C . GLU A 1 102 ? 2.710 1.670 14.959 1.00 94.69 102 GLU A C 1
ATOM 788 O O . GLU A 1 102 ? 1.914 1.941 15.868 1.00 94.69 102 GLU A O 1
ATOM 793 N N . ARG A 1 103 ? 3.774 2.450 14.740 1.00 92.81 103 ARG A N 1
ATOM 794 C CA . ARG A 1 103 ? 3.968 3.747 15.406 1.00 92.81 103 ARG A CA 1
ATOM 795 C C . ARG A 1 103 ? 2.868 4.727 15.002 1.00 92.81 103 ARG A C 1
ATOM 797 O O . ARG A 1 103 ? 2.179 5.228 15.891 1.00 92.81 103 ARG A O 1
ATOM 804 N N . GLU A 1 104 ? 2.649 4.920 13.706 1.00 90.88 104 GLU A N 1
ATOM 805 C CA . GLU A 1 104 ? 1.612 5.806 13.157 1.00 90.88 104 GLU A CA 1
ATOM 806 C C . GLU A 1 104 ? 0.221 5.455 13.699 1.00 90.88 104 GLU A C 1
ATOM 808 O O . GLU A 1 104 ? -0.509 6.302 14.222 1.00 90.88 104 GLU A O 1
ATOM 813 N N . ARG A 1 105 ? -0.122 4.164 13.706 1.00 91.69 105 ARG A N 1
ATOM 814 C CA . ARG A 1 105 ? -1.395 3.683 14.252 1.00 91.69 105 ARG A CA 1
ATOM 815 C C .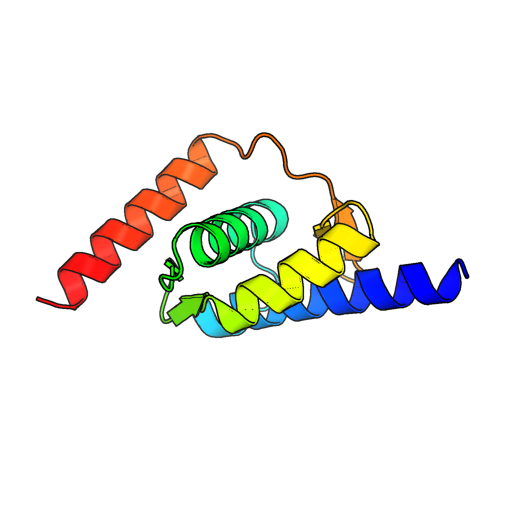 ARG A 1 105 ? -1.578 4.029 15.732 1.00 91.69 105 ARG A C 1
ATOM 817 O O . ARG A 1 105 ? -2.676 4.421 16.145 1.00 91.69 105 ARG A O 1
ATOM 824 N N . ARG A 1 106 ? -0.525 3.894 16.546 1.00 92.62 106 ARG A N 1
ATOM 825 C CA . ARG A 1 106 ? -0.559 4.260 17.974 1.00 92.62 106 ARG A CA 1
ATOM 826 C C . ARG A 1 106 ? -0.731 5.763 18.166 1.00 92.62 106 ARG A C 1
ATOM 828 O O . ARG A 1 106 ? -1.468 6.175 19.061 1.00 92.62 106 ARG A O 1
ATOM 835 N N . GLU A 1 107 ? -0.072 6.578 17.353 1.00 89.56 107 GLU A N 1
ATOM 836 C CA . GLU A 1 107 ? -0.199 8.036 17.409 1.00 89.56 107 GLU A CA 1
ATOM 837 C C . GLU A 1 107 ? -1.593 8.508 16.997 1.00 89.56 107 GLU A C 1
ATOM 839 O O . GLU A 1 107 ? -2.212 9.295 17.718 1.00 89.56 107 GLU A O 1
ATOM 844 N N . ALA A 1 108 ? -2.146 7.956 15.917 1.00 88.38 108 ALA A N 1
ATOM 845 C CA . ALA A 1 108 ? -3.512 8.231 15.490 1.00 88.38 108 ALA A CA 1
ATOM 846 C C . ALA A 1 108 ? -4.540 7.892 16.585 1.00 88.38 108 ALA A C 1
ATOM 848 O O . ALA A 1 108 ? -5.483 8.650 16.815 1.00 88.38 108 ALA A O 1
ATOM 849 N N . ALA A 1 109 ? -4.344 6.791 17.321 1.00 86.38 109 ALA A N 1
ATOM 850 C CA . ALA A 1 109 ? -5.211 6.427 18.443 1.00 86.38 109 ALA A CA 1
ATOM 851 C C . ALA A 1 109 ? -5.148 7.432 19.609 1.00 86.38 109 ALA A C 1
ATOM 853 O O . ALA A 1 109 ? -6.159 7.644 20.279 1.00 86.38 109 ALA A O 1
ATOM 854 N N . LYS A 1 110 ? -3.990 8.066 19.850 1.00 87.75 110 LYS A N 1
ATOM 855 C CA . LYS A 1 110 ? -3.841 9.115 20.874 1.00 87.75 110 LYS A CA 1
ATOM 856 C C . LYS A 1 110 ? -4.553 10.406 20.476 1.00 87.75 110 LYS A C 1
ATOM 858 O O . LYS A 1 110 ? -5.193 11.001 21.327 1.00 87.75 110 LYS A O 1
ATOM 863 N N . ARG A 1 111 ? -4.486 10.809 19.201 1.00 83.06 111 ARG A N 1
ATOM 864 C CA . ARG A 1 111 ? -5.131 12.040 18.691 1.00 83.06 111 ARG A CA 1
ATOM 865 C C . ARG A 1 111 ? -6.666 12.012 18.769 1.00 83.06 111 ARG A C 1
ATOM 867 O O . ARG A 1 111 ? -7.295 13.057 18.684 1.00 83.06 111 ARG A O 1
ATOM 874 N N . ARG A 1 112 ? -7.270 10.825 18.892 1.00 71.38 112 ARG A N 1
ATOM 875 C CA . ARG A 1 112 ? -8.731 10.623 18.970 1.00 71.38 112 ARG A CA 1
ATOM 876 C C . ARG A 1 112 ? -9.275 10.575 20.407 1.00 71.38 112 ARG A C 1
ATOM 878 O O . ARG A 1 112 ? -10.469 10.333 20.570 1.00 71.38 112 ARG A O 1
ATOM 885 N N . ARG A 1 113 ? -8.416 10.726 21.419 1.00 58.78 113 ARG A N 1
ATOM 886 C CA . ARG A 1 113 ? -8.779 10.801 22.843 1.00 58.78 113 ARG A CA 1
ATOM 887 C C . ARG A 1 113 ? -8.771 12.245 23.312 1.00 58.78 113 ARG A C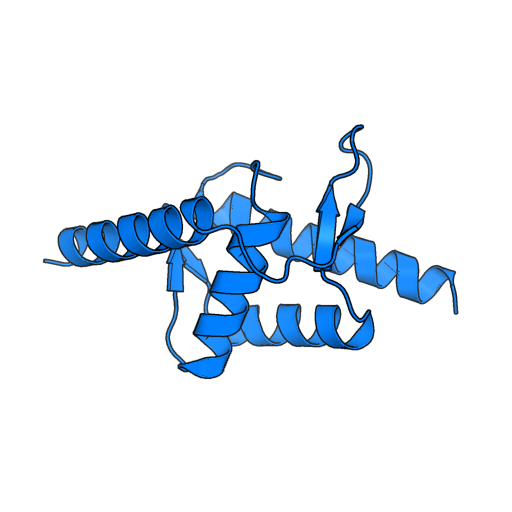 1
ATOM 889 O O . ARG A 1 113 ? -9.613 12.546 24.180 1.00 58.78 113 ARG A O 1
#

Sequence (113 aa):
MEDDRWKLLQELGRMMSDISEACYCAGWMGNTEYIVPELCTRAVKSGVAQPWGQSQVTPAKAAELCAAAALLGHWADLDEMAVHYEPFQPFPVPAEIIDEIERERREAAKRRR

Solvent-accessible surface area (backbone atoms only — not comparable to full-atom values): 6225 Å² total; per-residue (Å²): 111,71,67,57,55,51,52,51,40,42,49,50,30,49,56,51,24,54,50,34,27,64,20,68,75,38,55,83,51,89,62,46,53,44,50,50,59,51,45,25,52,49,4,50,76,68,68,41,64,33,58,40,83,80,35,61,49,39,28,70,62,19,44,55,53,52,51,54,26,60,78,68,75,31,46,34,32,72,39,99,81,72,80,51,49,40,85,30,75,54,75,81,65,57,67,71,57,54,52,49,51,54,49,42,41,54,52,56,59,57,76,76,109

Secondary structure (DSSP, 8-state):
-HHHHHHHHHHHHHHHHHHHHHHHS-SS-TTHHHHHHHHHHHHHHHSSPEEETTEEE-HHHHHHHHHHHHHHTSEEEE-TTSSSEEEE---SPPHHHHHHHHHHHHHHHHHT-

pLDDT: mean 92.24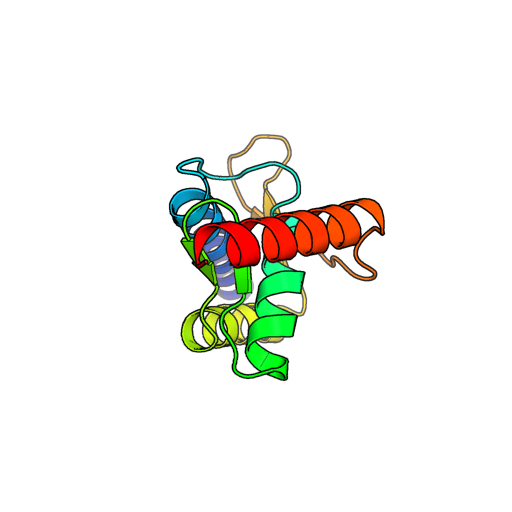, std 6.81, range [58.78, 97.94]